Protein AF-A0A959C8P6-F1 (afdb_monomer_lite)

Foldseek 3Di:
DPQWDQDPVVRDIDGDVVVVVVPPPPVVVVVVLVVLLVPADPLLNVLLVLCVVVHPDDDLVVSCVVVVHDSVVSCVSNVSCCVSVVDDDDD

Sequence (91 aa):
DHLVSFNHDRNRWDWDIGRIQERNITDNMAELMRDKIRVLGEQTQQLCQYAACIGNQFDLVTLATVWEKSPQMTAKALWPAIREGLIVPVG

Secondary structure (DSSP, 8-state):
--SEEEETTTTEEEE-HHHHHHS-HHHHHHHHHHHHHHTS-HHHHHHHHHHHHH-SS--HHHHHHHTTS-HHHHHHHHHHHHHTTSS----

Structure (mmCIF, N/CA/C/O backbone):
data_AF-A0A959C8P6-F1
#
_entry.id   AF-A0A959C8P6-F1
#
loop_
_atom_site.group_PDB
_atom_site.id
_atom_site.type_symbol
_atom_site.label_atom_id
_atom_site.label_alt_id
_atom_site.label_comp_id
_atom_site.label_asym_id
_atom_site.label_entity_id
_atom_site.label_seq_id
_atom_site.pdbx_PDB_ins_code
_atom_site.Cartn_x
_atom_site.Cartn_y
_atom_site.Cartn_z
_atom_site.occupancy
_atom_site.B_iso_or_equiv
_atom_site.auth_seq_id
_atom_site.auth_comp_id
_atom_site.auth_asym_id
_atom_site.auth_atom_id
_atom_site.pdbx_PDB_model_num
ATOM 1 N N . ASP A 1 1 ? 24.658 -0.771 -20.028 1.00 58.09 1 ASP A N 1
ATOM 2 C CA . ASP A 1 1 ? 24.327 -2.080 -20.627 1.00 58.09 1 ASP A CA 1
ATOM 3 C C . ASP A 1 1 ? 23.251 -1.928 -21.679 1.00 58.09 1 ASP A C 1
ATOM 5 O O . ASP A 1 1 ? 22.274 -1.228 -21.441 1.00 58.09 1 ASP A O 1
ATOM 9 N N . HIS A 1 2 ? 23.461 -2.549 -22.838 1.00 67.50 2 HIS A N 1
ATOM 10 C CA . HIS A 1 2 ? 22.642 -2.459 -24.053 1.00 67.50 2 HIS A CA 1
ATOM 11 C C . HIS A 1 2 ? 21.276 -3.166 -23.930 1.00 67.50 2 HIS A C 1
ATOM 13 O O . HIS A 1 2 ? 20.953 -4.030 -24.734 1.00 67.50 2 HIS A O 1
ATOM 19 N N . LEU A 1 3 ? 20.487 -2.831 -22.905 1.00 77.44 3 LEU A N 1
ATOM 20 C CA . LEU A 1 3 ? 19.130 -3.366 -22.704 1.00 77.44 3 LEU A CA 1
ATOM 21 C C . LEU A 1 3 ? 18.170 -2.921 -23.809 1.00 77.44 3 LEU A C 1
ATOM 23 O O . LEU A 1 3 ? 17.252 -3.644 -24.183 1.00 77.44 3 LEU A O 1
ATOM 27 N N . VAL A 1 4 ? 18.408 -1.708 -24.299 1.00 85.12 4 VAL A N 1
ATOM 28 C CA . VAL A 1 4 ? 17.683 -1.076 -25.388 1.00 85.12 4 VAL A CA 1
ATOM 29 C C . VAL A 1 4 ? 18.738 -0.535 -26.340 1.00 85.12 4 VAL A C 1
ATOM 31 O O . VAL A 1 4 ? 19.600 0.252 -25.939 1.00 85.12 4 VAL A O 1
ATOM 34 N N . SER A 1 5 ? 18.719 -1.002 -27.580 1.00 89.19 5 SER A N 1
ATOM 35 C CA . SER A 1 5 ? 19.653 -0.575 -28.616 1.00 89.19 5 SER A CA 1
ATOM 36 C C . SER A 1 5 ? 18.887 -0.205 -29.874 1.00 89.19 5 SER A C 1
ATOM 38 O O . SER A 1 5 ? 17.865 -0.801 -30.217 1.00 89.19 5 SER A O 1
ATOM 40 N N . PHE A 1 6 ? 19.355 0.835 -30.555 1.00 87.62 6 PHE A N 1
ATOM 41 C CA . PHE A 1 6 ? 18.784 1.198 -31.837 1.00 87.62 6 PHE A CA 1
ATOM 42 C C . PHE A 1 6 ? 19.378 0.285 -32.910 1.00 87.62 6 PHE A C 1
ATOM 44 O O . PHE A 1 6 ? 20.582 0.295 -33.163 1.00 87.62 6 PHE A O 1
ATOM 51 N N . ASN A 1 7 ? 18.528 -0.527 -33.525 1.00 89.81 7 ASN A N 1
ATOM 52 C CA . ASN A 1 7 ? 18.879 -1.350 -34.663 1.00 89.81 7 ASN A CA 1
ATOM 53 C C . ASN A 1 7 ? 18.830 -0.486 -35.927 1.00 89.81 7 ASN A C 1
ATOM 55 O O . ASN A 1 7 ? 17.752 -0.201 -36.455 1.00 89.81 7 ASN A O 1
ATOM 59 N N . HIS A 1 8 ? 20.008 -0.076 -36.398 1.00 89.38 8 HIS A N 1
ATOM 60 C CA . HIS A 1 8 ? 20.167 0.766 -37.584 1.00 89.38 8 HIS A CA 1
ATOM 61 C C . HIS A 1 8 ? 19.714 0.077 -38.880 1.00 89.38 8 HIS A C 1
ATOM 63 O O . HIS A 1 8 ? 19.162 0.743 -39.750 1.00 89.38 8 HIS A O 1
ATOM 69 N N . ASP A 1 9 ? 19.848 -1.248 -38.987 1.00 90.38 9 ASP A N 1
ATOM 70 C CA . ASP A 1 9 ? 19.428 -2.001 -40.178 1.00 90.38 9 ASP A CA 1
ATOM 71 C C . ASP A 1 9 ? 17.903 -2.079 -40.297 1.00 90.38 9 ASP A C 1
ATOM 73 O O . ASP A 1 9 ? 17.336 -2.137 -41.388 1.00 90.38 9 ASP A O 1
ATOM 77 N N . ARG A 1 10 ? 17.213 -2.080 -39.153 1.00 88.75 10 ARG A N 1
ATOM 78 C CA . ARG A 1 10 ? 15.752 -2.182 -39.076 1.00 88.75 10 ARG A CA 1
ATOM 79 C C . ARG A 1 10 ? 15.069 -0.857 -38.724 1.00 88.75 10 ARG A C 1
ATOM 81 O O . ARG A 1 10 ? 13.845 -0.861 -38.595 1.00 88.75 10 ARG A O 1
ATOM 88 N N . ASN A 1 11 ? 15.837 0.226 -38.551 1.00 90.62 11 ASN A N 1
ATOM 89 C CA . ASN A 1 11 ? 15.401 1.547 -38.080 1.00 90.62 11 ASN A CA 1
ATOM 90 C C . ASN A 1 11 ? 14.423 1.484 -36.890 1.00 90.62 11 ASN A C 1
ATOM 92 O O . ASN A 1 11 ? 13.415 2.191 -36.847 1.00 90.62 11 ASN A O 1
ATOM 96 N N . ARG A 1 12 ? 14.695 0.604 -35.922 1.00 90.69 12 ARG A N 1
ATOM 97 C CA . ARG A 1 12 ? 13.828 0.403 -34.753 1.00 90.69 12 ARG A CA 1
ATOM 98 C C . ARG A 1 12 ? 14.642 0.242 -33.483 1.00 90.69 12 ARG A C 1
ATOM 100 O O . ARG A 1 12 ? 15.792 -0.174 -33.529 1.00 90.69 12 ARG A O 1
ATOM 107 N N . TRP A 1 13 ? 14.010 0.493 -32.347 1.00 89.31 13 TRP A N 1
ATOM 108 C CA . TRP A 1 13 ? 14.551 0.089 -31.055 1.00 89.31 13 TRP A CA 1
ATOM 109 C C . TRP A 1 13 ? 14.289 -1.399 -30.825 1.00 89.31 13 TRP A C 1
ATOM 111 O O . TRP A 1 13 ? 13.135 -1.832 -30.866 1.00 89.31 13 TRP A O 1
ATOM 121 N N . ASP A 1 14 ? 15.358 -2.156 -30.594 1.00 90.00 14 ASP A N 1
ATOM 122 C CA . ASP A 1 14 ? 15.304 -3.546 -30.159 1.00 90.00 14 ASP A CA 1
ATOM 123 C C . ASP A 1 14 ? 15.595 -3.610 -28.651 1.00 90.00 14 ASP A C 1
ATOM 125 O O . ASP A 1 14 ? 16.395 -2.844 -28.103 1.00 90.00 14 ASP A O 1
ATOM 129 N N . TRP A 1 15 ? 14.901 -4.522 -27.977 1.00 87.88 15 TRP A N 1
ATOM 130 C CA . TRP A 1 15 ? 14.923 -4.694 -26.528 1.00 87.88 15 TRP A CA 1
ATOM 131 C C . TRP A 1 15 ? 15.226 -6.160 -26.254 1.00 87.88 15 TRP A C 1
ATOM 133 O O . TRP A 1 15 ? 14.579 -7.038 -26.829 1.00 87.88 15 TRP A O 1
ATOM 143 N N . ASP A 1 16 ? 16.178 -6.431 -25.370 1.00 85.12 16 ASP A N 1
ATOM 144 C CA . ASP A 1 16 ? 16.478 -7.797 -24.947 1.00 85.12 16 ASP A CA 1
ATOM 145 C C . ASP A 1 16 ? 15.676 -8.126 -23.685 1.00 85.12 16 ASP A C 1
ATOM 147 O O . ASP A 1 16 ? 16.089 -7.822 -22.565 1.00 85.12 16 ASP A O 1
ATOM 151 N N . ILE A 1 17 ? 14.493 -8.717 -23.874 1.00 78.69 17 ILE A N 1
ATOM 152 C CA . ILE A 1 17 ? 13.587 -9.064 -22.770 1.00 78.69 17 ILE A CA 1
ATOM 153 C C . ILE A 1 17 ? 14.250 -10.052 -21.803 1.00 78.69 17 ILE A C 1
ATOM 155 O O . ILE A 1 17 ? 14.070 -9.902 -20.597 1.00 78.69 17 ILE A O 1
ATOM 159 N N . GLY 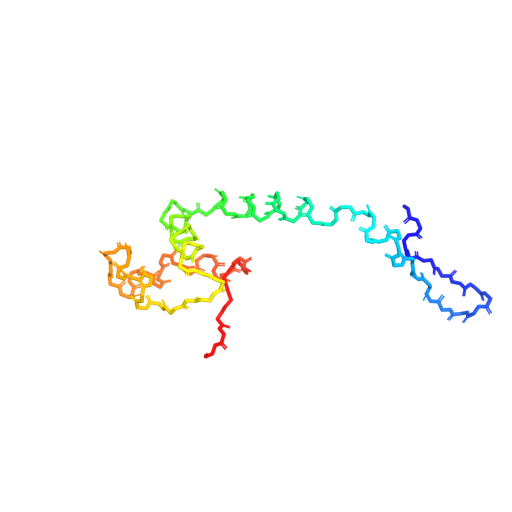A 1 18 ? 15.048 -11.002 -22.303 1.00 78.06 18 GLY A N 1
ATOM 160 C CA . GLY A 1 18 ? 15.759 -11.966 -21.461 1.00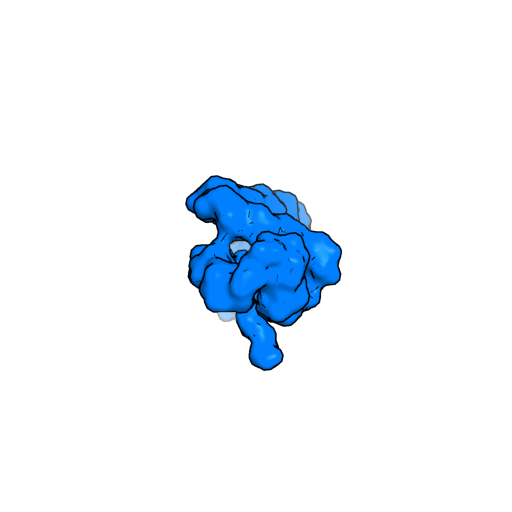 78.06 18 GLY A CA 1
ATOM 161 C C . GLY A 1 18 ? 16.721 -11.260 -20.511 1.00 78.06 18 GLY A C 1
ATOM 162 O O . GLY A 1 18 ? 16.632 -11.432 -19.300 1.00 78.06 18 GLY A O 1
ATOM 163 N N . ARG A 1 19 ? 17.548 -10.347 -21.031 1.00 75.00 19 ARG A N 1
ATOM 164 C CA . ARG A 1 19 ? 18.487 -9.564 -20.205 1.00 75.00 19 ARG A CA 1
ATOM 165 C C . ARG A 1 19 ? 17.805 -8.539 -19.302 1.00 75.00 19 ARG A C 1
ATOM 167 O O . ARG A 1 19 ? 18.325 -8.221 -18.234 1.00 75.00 19 ARG A O 1
ATOM 174 N N . ILE A 1 20 ? 16.660 -7.995 -19.716 1.00 74.62 20 ILE A N 1
ATOM 175 C CA . ILE A 1 20 ? 15.841 -7.111 -18.872 1.00 74.62 20 ILE A CA 1
ATOM 176 C C . ILE A 1 20 ? 15.269 -7.895 -17.686 1.00 74.62 20 ILE A C 1
ATOM 178 O O . ILE A 1 20 ? 15.269 -7.374 -16.576 1.00 74.62 20 ILE A O 1
ATOM 182 N N . GLN A 1 21 ? 14.820 -9.131 -17.906 1.00 69.75 21 GLN A N 1
ATOM 183 C CA . GLN A 1 21 ? 14.287 -10.008 -16.861 1.00 69.75 21 GLN A CA 1
ATOM 184 C C . GLN A 1 21 ? 15.381 -10.595 -15.956 1.00 69.75 21 GLN A C 1
ATOM 186 O O . GLN A 1 21 ? 15.141 -10.781 -14.768 1.00 69.75 21 GLN A O 1
ATOM 191 N N . GLU A 1 22 ? 16.576 -10.859 -16.495 1.00 70.44 22 GLU A N 1
ATOM 192 C CA . GLU A 1 22 ? 17.751 -11.324 -15.738 1.00 70.44 22 GLU A CA 1
ATOM 193 C C . GLU A 1 22 ? 18.351 -10.246 -14.835 1.00 70.44 22 GLU A C 1
ATOM 195 O O . GLU A 1 22 ? 18.998 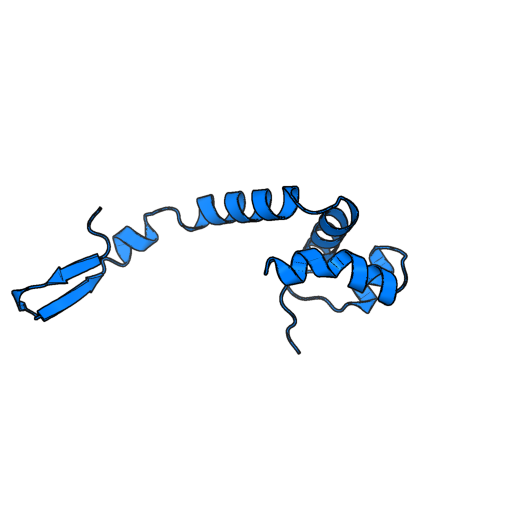-10.553 -13.832 1.00 70.44 22 GLU A O 1
ATOM 200 N N . ARG A 1 23 ? 18.145 -8.964 -15.156 1.00 66.31 23 ARG A N 1
ATOM 201 C CA . ARG A 1 23 ? 18.343 -7.927 -14.148 1.00 66.31 23 ARG A CA 1
ATOM 202 C C . ARG A 1 23 ? 17.273 -8.156 -13.091 1.00 66.31 23 ARG A C 1
ATOM 204 O O . ARG A 1 23 ? 16.098 -8.040 -13.407 1.00 66.31 23 ARG A O 1
ATOM 211 N N . ASN A 1 24 ? 17.685 -8.462 -11.861 1.00 55.97 24 ASN A N 1
ATOM 212 C CA . ASN A 1 24 ? 16.827 -8.611 -10.680 1.00 55.97 24 ASN A CA 1
ATOM 213 C C . ASN A 1 24 ? 16.037 -7.320 -10.374 1.00 55.97 24 ASN A C 1
ATOM 215 O O . ASN A 1 24 ? 16.256 -6.649 -9.367 1.00 55.97 24 ASN A O 1
ATOM 219 N N . ILE A 1 25 ? 15.099 -6.949 -11.245 1.00 56.81 25 ILE A N 1
ATOM 220 C CA . ILE A 1 25 ? 14.172 -5.835 -11.060 1.00 56.81 25 ILE A CA 1
ATOM 221 C C . ILE A 1 25 ? 13.375 -6.079 -9.769 1.00 56.81 25 ILE A C 1
ATOM 223 O O . ILE A 1 25 ? 13.109 -5.145 -9.022 1.00 56.81 25 ILE A O 1
ATOM 227 N N . THR A 1 26 ? 13.085 -7.341 -9.450 1.00 54.09 26 THR A N 1
ATOM 228 C CA . THR A 1 26 ? 12.325 -7.773 -8.274 1.00 54.09 26 THR A CA 1
ATOM 229 C C . THR A 1 26 ? 13.052 -7.572 -6.939 1.00 54.09 26 THR A C 1
ATOM 231 O O . THR A 1 26 ? 12.414 -7.103 -5.995 1.00 54.09 26 THR A O 1
ATOM 234 N N . ASP A 1 27 ? 14.358 -7.862 -6.840 1.00 54.75 27 ASP A N 1
ATOM 235 C CA . ASP A 1 27 ? 15.101 -7.684 -5.573 1.00 54.75 27 ASP A CA 1
ATOM 236 C C . ASP A 1 27 ? 15.168 -6.203 -5.181 1.00 54.75 27 ASP A C 1
ATOM 238 O O . ASP A 1 27 ? 14.903 -5.833 -4.035 1.00 54.75 27 ASP A O 1
ATOM 242 N N . ASN A 1 28 ? 15.403 -5.334 -6.166 1.00 62.31 28 ASN A N 1
ATOM 243 C CA . ASN A 1 28 ? 15.486 -3.892 -5.947 1.00 62.31 28 ASN A CA 1
ATOM 244 C C . ASN A 1 28 ? 14.116 -3.267 -5.642 1.00 62.31 28 ASN A C 1
ATOM 246 O O . ASN A 1 28 ? 14.040 -2.235 -4.976 1.00 62.31 28 ASN A O 1
ATOM 250 N N . MET A 1 29 ? 13.019 -3.868 -6.115 1.00 71.62 29 MET A N 1
ATOM 251 C CA . MET A 1 29 ? 11.670 -3.374 -5.825 1.00 71.62 29 MET A CA 1
ATOM 252 C C . MET A 1 29 ? 11.301 -3.569 -4.356 1.00 71.62 29 MET A C 1
ATOM 254 O O . MET A 1 29 ? 10.748 -2.655 -3.750 1.00 71.62 29 MET A O 1
ATOM 258 N N . ALA A 1 30 ? 11.624 -4.717 -3.756 1.00 78.75 30 ALA A N 1
ATOM 259 C CA . ALA A 1 30 ? 11.340 -4.946 -2.340 1.00 78.75 30 ALA A CA 1
ATOM 260 C C . ALA A 1 30 ? 12.127 -3.982 -1.435 1.00 78.75 30 ALA A C 1
ATOM 262 O O . ALA A 1 30 ? 11.593 -3.499 -0.434 1.00 78.75 30 ALA A O 1
ATOM 263 N N . GLU A 1 31 ? 13.377 -3.681 -1.789 1.00 83.69 31 GLU A N 1
ATOM 264 C CA . GLU A 1 31 ? 14.211 -2.708 -1.079 1.00 83.69 31 GLU A CA 1
ATOM 265 C C . GLU A 1 31 ? 13.682 -1.276 -1.247 1.00 83.69 31 GLU A C 1
ATOM 267 O O . GLU A 1 31 ? 13.431 -0.596 -0.253 1.00 83.69 31 GLU A O 1
ATOM 272 N N . LEU A 1 32 ? 13.351 -0.867 -2.477 1.00 84.94 32 LEU A N 1
ATOM 273 C CA . LEU A 1 32 ? 12.752 0.440 -2.760 1.00 84.94 32 LEU A CA 1
ATOM 274 C C . LEU A 1 32 ? 11.431 0.658 -2.005 1.00 84.94 32 LEU A C 1
ATOM 276 O O . LEU A 1 32 ? 11.202 1.725 -1.435 1.00 84.94 32 LEU A O 1
ATOM 280 N N . MET A 1 33 ? 10.549 -0.346 -1.988 1.00 87.94 33 MET A N 1
ATOM 281 C CA . MET A 1 33 ? 9.273 -0.265 -1.268 1.00 87.94 33 MET A CA 1
ATOM 282 C C . MET A 1 33 ? 9.498 -0.180 0.243 1.00 87.94 33 MET A C 1
ATOM 284 O O . MET A 1 33 ? 8.812 0.578 0.930 1.00 87.94 33 MET A O 1
ATOM 288 N N . ARG A 1 34 ? 10.492 -0.906 0.767 1.00 88.81 34 ARG A N 1
ATOM 289 C CA . ARG A 1 34 ? 10.878 -0.840 2.180 1.00 88.81 34 ARG A CA 1
ATOM 290 C C . ARG A 1 34 ? 11.375 0.551 2.558 1.00 88.81 34 ARG A C 1
ATOM 292 O O . ARG A 1 34 ? 10.954 1.076 3.586 1.00 88.81 34 ARG A O 1
ATOM 299 N N . ASP A 1 35 ? 12.212 1.159 1.727 1.00 91.00 35 ASP A N 1
ATOM 300 C CA . ASP A 1 35 ? 12.734 2.504 1.969 1.00 91.00 35 ASP A CA 1
ATOM 301 C C . ASP A 1 35 ? 11.631 3.563 1.899 1.00 91.00 35 ASP A C 1
ATOM 303 O O . ASP A 1 35 ? 11.556 4.430 2.771 1.00 91.00 35 ASP A O 1
ATOM 307 N N . LYS A 1 36 ? 10.693 3.431 0.952 1.00 91.31 36 LYS A N 1
ATOM 308 C CA . LYS A 1 36 ? 9.489 4.273 0.896 1.00 91.31 36 LYS A CA 1
ATOM 309 C C . LYS A 1 36 ? 8.613 4.148 2.142 1.00 91.31 36 LYS A C 1
ATOM 311 O O . LYS A 1 36 ? 8.086 5.150 2.608 1.00 91.31 36 LYS A O 1
ATOM 316 N N . ILE A 1 37 ? 8.438 2.945 2.691 1.00 94.00 37 ILE A N 1
ATOM 317 C CA . ILE A 1 37 ? 7.649 2.752 3.918 1.00 94.00 37 ILE A CA 1
ATOM 318 C C . ILE A 1 37 ? 8.376 3.359 5.123 1.00 94.00 37 ILE A C 1
ATOM 320 O O . ILE A 1 37 ? 7.747 4.035 5.933 1.00 94.00 37 ILE A O 1
ATOM 324 N N . ARG A 1 38 ? 9.698 3.176 5.232 1.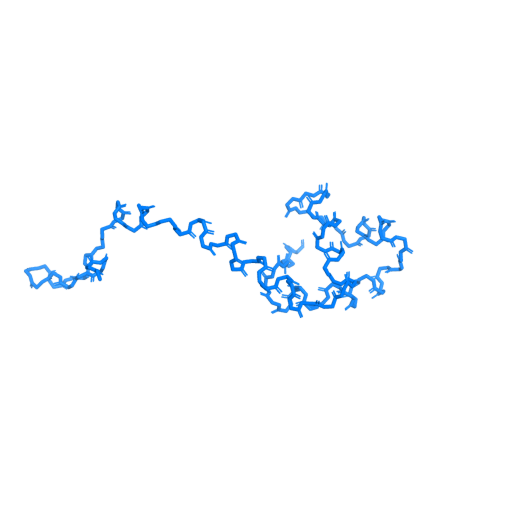00 93.62 38 ARG A N 1
ATOM 325 C CA . ARG A 1 38 ? 10.508 3.665 6.365 1.00 93.62 38 ARG A CA 1
ATOM 326 C C . ARG A 1 38 ? 10.486 5.182 6.544 1.00 93.62 38 ARG A C 1
ATOM 328 O O . ARG A 1 38 ? 10.651 5.645 7.668 1.00 93.62 38 ARG A O 1
ATOM 335 N N . VAL A 1 39 ? 10.288 5.947 5.470 1.00 94.94 39 VAL A N 1
ATOM 336 C CA . VAL A 1 39 ? 10.185 7.416 5.545 1.00 94.94 39 VAL A CA 1
ATOM 337 C C . VAL A 1 39 ? 8.800 7.913 5.981 1.00 94.94 39 VAL A C 1
ATOM 339 O O . VAL A 1 39 ? 8.632 9.104 6.241 1.00 94.94 39 VAL A O 1
ATOM 342 N N . LEU A 1 40 ? 7.799 7.031 6.083 1.00 96.31 40 LEU A N 1
ATOM 343 C CA . LEU A 1 40 ? 6.462 7.387 6.567 1.00 96.31 40 LEU A CA 1
ATOM 344 C C . LEU A 1 40 ? 6.435 7.495 8.095 1.00 96.31 40 LEU A C 1
ATOM 346 O O . LEU A 1 40 ? 7.262 6.914 8.791 1.00 96.31 40 LEU A O 1
ATOM 350 N N . GLY A 1 41 ? 5.438 8.195 8.639 1.00 97.06 41 GLY A N 1
ATOM 351 C CA . GLY A 1 41 ? 5.209 8.215 10.085 1.00 97.06 41 GLY A CA 1
ATOM 352 C C . GLY A 1 41 ? 4.823 6.834 10.629 1.00 97.06 41 GLY A C 1
ATOM 353 O O . GLY A 1 41 ? 4.221 6.029 9.918 1.00 97.06 41 GLY A O 1
ATOM 354 N N . GLU A 1 42 ? 5.116 6.579 11.907 1.00 96.62 42 GLU A N 1
ATOM 355 C CA . GLU A 1 42 ? 4.906 5.272 12.559 1.00 96.62 42 GLU A CA 1
ATOM 356 C C . GLU A 1 42 ? 3.488 4.716 12.373 1.00 96.62 42 GLU A C 1
ATOM 358 O O . GLU A 1 42 ? 3.316 3.540 12.066 1.00 96.62 42 GLU A O 1
ATOM 363 N N . GLN A 1 43 ? 2.466 5.570 12.488 1.00 97.12 43 GLN A N 1
ATOM 364 C CA . GLN A 1 43 ? 1.067 5.165 12.307 1.00 97.12 43 GLN A CA 1
ATOM 365 C C . GLN A 1 43 ? 0.792 4.649 10.892 1.00 97.12 43 GLN A C 1
ATOM 367 O O . GLN A 1 43 ? 0.119 3.637 10.717 1.00 97.12 43 GLN A O 1
ATOM 372 N N . THR A 1 44 ? 1.334 5.317 9.873 1.00 97.50 44 THR A N 1
ATOM 373 C CA . THR A 1 44 ? 1.183 4.882 8.483 1.00 97.50 44 THR A CA 1
ATOM 374 C C . THR A 1 44 ? 1.942 3.579 8.237 1.00 97.50 44 THR A C 1
ATOM 376 O O . THR A 1 44 ? 1.419 2.694 7.568 1.00 97.50 44 THR A O 1
ATOM 379 N N . GLN A 1 45 ? 3.140 3.425 8.813 1.00 97.31 45 GLN A N 1
ATOM 380 C CA . GLN A 1 45 ? 3.901 2.176 8.711 1.00 97.31 45 GLN A CA 1
ATOM 381 C C . GLN A 1 45 ? 3.147 0.996 9.337 1.00 97.31 45 GLN A C 1
ATOM 383 O O . GLN A 1 45 ? 3.062 -0.064 8.719 1.00 97.31 45 GLN A O 1
ATOM 388 N N . GLN A 1 46 ? 2.564 1.182 10.526 1.00 96.38 46 GLN A N 1
ATOM 389 C CA . GLN A 1 46 ? 1.728 0.170 11.178 1.00 96.38 46 GLN A CA 1
ATOM 390 C C . GLN A 1 46 ? 0.505 -0.187 10.331 1.00 96.38 46 GLN A C 1
ATOM 392 O O . GLN A 1 46 ? 0.218 -1.364 10.131 1.00 96.38 46 GLN A O 1
ATOM 397 N N . LEU A 1 47 ? -0.182 0.811 9.768 1.00 96.88 47 LEU A N 1
ATOM 398 C CA . LEU A 1 47 ? -1.324 0.566 8.889 1.00 96.88 47 LEU A CA 1
ATOM 399 C C . LEU A 1 47 ? -0.947 -0.227 7.633 1.00 96.88 47 LEU A C 1
ATOM 401 O O . LEU A 1 47 ? -1.695 -1.122 7.251 1.00 96.88 47 LEU A O 1
ATOM 405 N N . CYS A 1 48 ? 0.214 0.035 7.025 1.00 95.38 48 CYS A N 1
ATOM 406 C CA . CYS A 1 48 ? 0.713 -0.773 5.908 1.00 95.38 48 CYS A CA 1
ATOM 407 C C . CYS A 1 48 ? 0.945 -2.239 6.312 1.00 95.38 48 CYS A C 1
ATOM 409 O O . CYS A 1 48 ? 0.665 -3.138 5.522 1.00 95.38 48 CYS A O 1
ATOM 411 N N . GLN A 1 49 ? 1.422 -2.494 7.536 1.00 94.06 49 GLN A N 1
ATOM 412 C CA . GLN A 1 49 ? 1.600 -3.857 8.051 1.00 94.06 49 GLN A CA 1
ATOM 413 C C . GLN A 1 49 ? 0.252 -4.555 8.262 1.00 94.06 49 GLN A C 1
ATOM 415 O O . GLN A 1 49 ? 0.077 -5.683 7.812 1.00 94.06 49 GLN A O 1
ATOM 420 N N . TYR A 1 50 ? -0.724 -3.880 8.879 1.00 95.88 50 TYR A N 1
ATOM 421 C CA . TYR A 1 50 ? -2.066 -4.443 9.056 1.00 95.88 50 TYR A CA 1
ATOM 422 C C . TYR A 1 50 ? -2.756 -4.720 7.721 1.00 95.88 50 TYR A C 1
ATOM 424 O O . TYR A 1 50 ? -3.313 -5.799 7.542 1.00 95.88 50 TYR A O 1
ATOM 432 N N . ALA A 1 51 ? -2.662 -3.796 6.764 1.00 95.19 51 ALA A N 1
ATOM 433 C CA . ALA A 1 51 ? -3.168 -3.991 5.410 1.00 95.19 51 ALA A CA 1
ATOM 434 C C . ALA A 1 51 ? -2.548 -5.230 4.741 1.00 95.19 51 ALA A C 1
ATOM 436 O O . ALA A 1 51 ? -3.277 -6.064 4.208 1.00 95.19 51 ALA A O 1
ATOM 437 N N . ALA A 1 52 ? -1.224 -5.398 4.839 1.00 93.12 52 ALA A N 1
ATOM 438 C CA . ALA A 1 52 ? -0.527 -6.561 4.289 1.00 93.12 52 ALA A CA 1
ATOM 439 C C . ALA A 1 52 ? -0.964 -7.888 4.938 1.00 93.12 52 ALA A C 1
ATOM 441 O O . ALA A 1 52 ? -1.018 -8.908 4.254 1.00 93.12 52 ALA A O 1
ATOM 442 N N . CYS A 1 53 ? -1.306 -7.877 6.232 1.00 94.31 53 CYS A N 1
ATOM 443 C CA . CYS A 1 53 ? -1.862 -9.041 6.927 1.00 94.31 53 CYS A CA 1
ATOM 444 C C . CYS A 1 53 ? -3.296 -9.379 6.489 1.00 94.31 53 CYS A C 1
ATOM 446 O O . CYS A 1 53 ? -3.683 -10.543 6.559 1.00 94.31 53 CYS A O 1
ATOM 448 N N . ILE A 1 54 ? -4.086 -8.387 6.063 1.00 94.69 54 ILE A N 1
ATOM 449 C CA . ILE A 1 54 ? -5.456 -8.595 5.566 1.00 94.69 54 ILE A CA 1
ATOM 450 C C . ILE A 1 54 ? -5.423 -9.210 4.161 1.00 94.69 54 ILE A C 1
ATOM 452 O O . ILE A 1 54 ? -6.131 -10.181 3.899 1.00 94.69 54 ILE A O 1
ATOM 456 N N . GLY A 1 55 ? -4.599 -8.667 3.261 1.00 91.81 55 GLY A N 1
ATOM 457 C CA . GLY A 1 55 ? -4.458 -9.176 1.898 1.00 91.81 55 GLY A CA 1
ATOM 458 C C . GLY A 1 55 ? -3.993 -8.123 0.892 1.00 91.81 55 GLY A C 1
ATOM 459 O O . GLY A 1 55 ? -3.710 -6.978 1.234 1.00 91.81 55 GLY A O 1
ATOM 460 N N . ASN A 1 56 ? -3.929 -8.508 -0.387 1.00 90.44 56 ASN A N 1
ATOM 461 C CA . ASN A 1 56 ? -3.555 -7.597 -1.480 1.00 90.44 56 ASN A CA 1
ATOM 462 C C . ASN A 1 56 ? -4.627 -6.532 -1.790 1.00 90.44 56 ASN A C 1
ATOM 464 O O . ASN A 1 56 ? -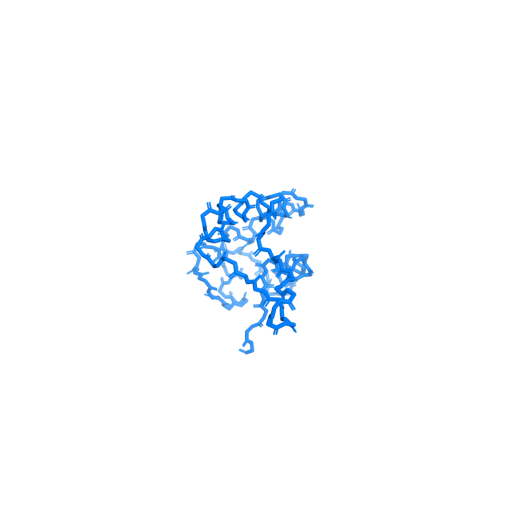4.340 -5.554 -2.477 1.00 90.44 56 ASN A O 1
ATOM 468 N N . GLN A 1 57 ? -5.847 -6.732 -1.295 1.00 94.62 57 GLN A N 1
ATOM 469 C CA . GLN A 1 57 ? -6.967 -5.805 -1.334 1.00 94.62 57 GLN A CA 1
ATOM 470 C C . GLN A 1 57 ? -7.678 -5.866 0.016 1.00 94.62 57 GLN A C 1
ATOM 472 O O . GLN A 1 57 ? -7.793 -6.929 0.625 1.00 94.62 57 GLN A O 1
ATOM 477 N N . PHE A 1 58 ? -8.145 -4.716 0.477 1.00 95.31 58 PHE A N 1
ATOM 478 C CA . PHE A 1 58 ? -8.843 -4.562 1.745 1.00 95.31 58 PHE A CA 1
ATOM 479 C C . PHE A 1 58 ? -9.775 -3.355 1.649 1.00 95.31 58 PHE A C 1
ATOM 481 O O . PHE A 1 58 ? -9.545 -2.442 0.852 1.00 95.31 58 PHE A O 1
ATOM 488 N N . ASP A 1 59 ? -10.803 -3.321 2.488 1.00 95.75 59 ASP A N 1
ATOM 489 C CA . ASP A 1 59 ? -11.635 -2.138 2.665 1.00 95.75 59 ASP A CA 1
ATOM 490 C C . ASP A 1 59 ? -11.201 -1.328 3.902 1.00 95.75 59 ASP A C 1
ATOM 492 O O . ASP A 1 59 ? -10.601 -1.837 4.856 1.00 95.75 59 ASP A O 1
ATOM 496 N N . LEU A 1 60 ? -11.509 -0.028 3.885 1.00 95.81 60 LEU A N 1
ATOM 497 C CA . LEU A 1 60 ? -11.116 0.903 4.943 1.00 95.81 60 LEU A CA 1
ATOM 498 C C . LEU A 1 60 ? -11.740 0.558 6.307 1.00 95.81 60 LEU A C 1
ATOM 500 O O . LEU A 1 60 ? -11.125 0.835 7.335 1.00 95.81 60 LEU A O 1
ATOM 504 N N . VAL A 1 61 ? -12.947 -0.017 6.335 1.00 96.81 61 VAL A N 1
ATOM 505 C CA . VAL A 1 61 ? -13.665 -0.324 7.582 1.00 96.81 61 VAL A CA 1
ATOM 506 C C . VAL A 1 61 ? -13.006 -1.503 8.290 1.00 96.81 61 VAL A C 1
ATOM 508 O O . VAL A 1 61 ? -12.789 -1.444 9.503 1.00 96.81 61 VAL A O 1
ATOM 511 N N . THR A 1 62 ? -12.614 -2.533 7.544 1.00 97.19 62 THR A N 1
ATOM 512 C CA . THR A 1 62 ? -11.847 -3.667 8.066 1.00 97.19 62 THR A CA 1
ATOM 513 C C . THR A 1 62 ? -10.509 -3.203 8.634 1.00 97.19 62 THR A C 1
ATOM 515 O O . THR A 1 62 ? -10.188 -3.516 9.781 1.00 97.19 62 THR A O 1
ATOM 518 N N . LEU A 1 63 ? -9.756 -2.384 7.893 1.00 97.44 63 LEU A N 1
ATOM 519 C CA . LEU A 1 63 ? -8.478 -1.856 8.379 1.00 97.44 63 LEU A CA 1
ATOM 520 C C . LEU A 1 63 ? -8.645 -0.990 9.641 1.00 97.44 63 LEU A C 1
ATOM 522 O O . LEU A 1 63 ? -7.863 -1.114 10.583 1.00 97.44 63 LEU A O 1
ATOM 526 N N . ALA A 1 64 ? -9.680 -0.146 9.688 1.00 97.94 64 ALA A N 1
ATOM 527 C CA . ALA A 1 64 ? -9.985 0.684 10.854 1.00 97.94 64 ALA A CA 1
ATOM 528 C C . ALA A 1 64 ? -10.353 -0.154 12.087 1.00 97.94 64 ALA A C 1
ATOM 530 O O . ALA A 1 64 ? -9.978 0.194 13.206 1.00 97.94 64 ALA A O 1
ATOM 531 N N . THR A 1 65 ? -11.042 -1.277 11.871 1.00 97.75 65 THR A N 1
ATOM 532 C CA . THR A 1 65 ? -11.422 -2.226 12.922 1.00 97.75 65 THR A CA 1
ATOM 533 C C . THR A 1 65 ? -10.192 -2.921 13.498 1.00 97.75 65 THR A C 1
ATOM 535 O O . THR A 1 65 ? -10.033 -2.951 14.713 1.00 97.75 65 THR A O 1
ATOM 538 N N . VAL A 1 66 ? -9.285 -3.408 12.643 1.00 96.50 66 VAL A N 1
ATOM 539 C CA . VAL A 1 66 ? -8.017 -4.029 13.074 1.00 96.50 66 VAL A CA 1
ATOM 540 C C . VAL A 1 66 ? -7.126 -3.031 13.817 1.00 96.50 66 VAL A C 1
ATOM 542 O O . VAL A 1 66 ? -6.460 -3.398 14.779 1.00 96.50 66 VAL A O 1
ATOM 545 N N . TRP A 1 67 ? -7.124 -1.763 13.397 1.00 96.88 67 TRP A N 1
ATOM 546 C CA . TRP A 1 67 ? -6.347 -0.712 14.059 1.00 96.88 67 TRP A CA 1
ATOM 547 C C . TRP A 1 67 ? -7.041 -0.101 15.290 1.00 96.88 67 TRP A C 1
ATOM 549 O O . TRP A 1 67 ? -6.467 0.766 15.949 1.00 96.88 67 TRP A O 1
ATOM 559 N N . GLU A 1 68 ? -8.271 -0.521 15.599 1.00 97.19 68 GLU A N 1
ATOM 560 C CA . GLU A 1 68 ? -9.090 -0.003 16.704 1.00 97.19 68 GLU A CA 1
ATOM 561 C C . GLU A 1 68 ? -9.231 1.534 16.693 1.00 97.19 68 GLU A C 1
ATOM 563 O O . GLU A 1 68 ? -9.165 2.218 17.723 1.00 97.19 68 GLU A O 1
ATOM 568 N N . LYS A 1 69 ? -9.416 2.112 15.501 1.00 97.75 69 LYS A N 1
ATOM 569 C CA . LYS A 1 69 ? -9.642 3.551 15.297 1.00 97.75 69 LYS A CA 1
ATOM 570 C C . LYS A 1 69 ? -10.861 3.793 14.424 1.00 97.75 69 LYS A C 1
ATOM 572 O O . LYS A 1 69 ? -11.400 2.898 13.785 1.00 97.75 69 LYS A O 1
ATOM 577 N N . SER A 1 70 ? -11.303 5.048 14.371 1.00 98.00 70 SER A N 1
ATOM 578 C CA . SER A 1 70 ? -12.378 5.414 13.457 1.00 98.00 70 SER A CA 1
ATOM 579 C C . SER A 1 70 ? -11.914 5.342 11.994 1.00 98.00 70 SER A C 1
ATOM 581 O O . SER A 1 70 ? -10.728 5.570 11.708 1.00 98.00 70 SER A O 1
ATOM 583 N N . PRO A 1 71 ? -12.828 5.104 11.036 1.00 97.50 71 PRO A N 1
ATOM 584 C CA . PRO A 1 71 ? -12.505 5.159 9.612 1.00 97.50 71 PRO A CA 1
ATOM 585 C C . PRO A 1 71 ? -11.876 6.492 9.192 1.00 97.50 71 PRO A C 1
ATOM 587 O O . PRO A 1 71 ? -10.972 6.516 8.364 1.00 97.50 71 PRO A O 1
ATOM 590 N N . GLN A 1 72 ? -12.290 7.606 9.804 1.00 97.62 72 GLN A N 1
ATOM 591 C CA . GLN A 1 72 ? -11.756 8.937 9.504 1.00 97.62 72 GLN A CA 1
ATOM 592 C C . GLN A 1 72 ? -10.299 9.084 9.960 1.00 97.62 72 GLN A C 1
ATOM 594 O O . GLN A 1 72 ? -9.467 9.600 9.213 1.00 97.62 72 GLN A O 1
ATOM 599 N N . MET A 1 73 ? -9.971 8.622 11.174 1.00 97.56 73 MET A N 1
ATOM 600 C CA . MET A 1 73 ? -8.586 8.635 11.659 1.00 97.56 73 MET A CA 1
ATOM 601 C C . MET A 1 73 ? -7.709 7.689 10.840 1.00 97.56 73 MET A C 1
ATOM 603 O O . MET A 1 73 ? -6.594 8.058 10.477 1.00 97.56 73 MET A O 1
ATOM 607 N N . THR A 1 74 ? -8.239 6.514 10.496 1.00 97.88 74 THR A N 1
ATOM 608 C CA . THR A 1 74 ? -7.562 5.521 9.654 1.00 97.88 74 THR A CA 1
ATOM 609 C C . THR A 1 74 ? -7.261 6.092 8.275 1.00 97.88 74 THR A C 1
ATOM 611 O O . THR A 1 74 ? -6.113 6.069 7.852 1.00 97.88 74 THR A O 1
ATOM 614 N N . ALA A 1 75 ? -8.240 6.713 7.609 1.00 96.75 75 ALA A N 1
ATOM 615 C CA . ALA A 1 75 ? -8.040 7.354 6.310 1.00 96.75 75 ALA A CA 1
ATOM 616 C C . ALA A 1 75 ? -6.973 8.455 6.367 1.00 96.75 75 ALA A C 1
ATOM 618 O O . ALA A 1 75 ? -6.096 8.517 5.506 1.00 96.75 75 ALA A O 1
ATOM 619 N N . LYS A 1 76 ? -7.001 9.297 7.409 1.00 97.75 76 LYS A N 1
ATOM 620 C CA . LYS A 1 76 ? -6.001 10.354 7.603 1.00 97.75 76 LYS A CA 1
ATOM 621 C C . LYS A 1 76 ? -4.591 9.782 7.776 1.00 97.75 76 LYS A C 1
ATOM 623 O O . LYS A 1 76 ? -3.649 10.314 7.195 1.00 97.75 76 LYS A O 1
ATOM 628 N N . ALA A 1 77 ? -4.448 8.718 8.562 1.00 97.81 77 ALA A N 1
ATOM 629 C CA . ALA A 1 77 ? -3.166 8.061 8.804 1.00 97.81 77 ALA A CA 1
ATOM 630 C C . ALA A 1 77 ? -2.685 7.221 7.606 1.00 97.81 77 ALA A C 1
ATOM 632 O O . ALA A 1 77 ? -1.480 7.063 7.427 1.00 97.81 77 ALA A O 1
ATOM 633 N N . LEU A 1 78 ? -3.597 6.730 6.761 1.00 97.06 78 LEU A N 1
ATOM 634 C CA . LEU A 1 78 ? -3.295 5.981 5.537 1.00 97.06 78 LEU A CA 1
ATOM 635 C C . LEU A 1 78 ? -2.906 6.892 4.364 1.00 97.06 78 LEU A C 1
ATOM 637 O O . LEU A 1 78 ? -2.179 6.474 3.464 1.00 97.06 78 LEU A O 1
ATOM 641 N N . TRP A 1 79 ? -3.363 8.149 4.379 1.00 97.31 79 TRP A N 1
ATOM 642 C CA . TRP A 1 79 ? -3.169 9.113 3.294 1.00 97.31 79 TRP A CA 1
ATOM 643 C C . TRP A 1 79 ? -1.722 9.244 2.782 1.00 97.31 79 TRP A C 1
ATOM 645 O O . TRP A 1 79 ? -1.539 9.276 1.563 1.00 97.31 79 TRP A O 1
ATOM 655 N N . PRO A 1 80 ? -0.674 9.267 3.633 1.00 97.62 80 PRO A N 1
ATOM 656 C CA . PRO A 1 80 ? 0.699 9.330 3.141 1.00 97.62 80 PRO A CA 1
ATOM 657 C C . PRO A 1 80 ? 1.081 8.117 2.281 1.00 97.62 80 PRO A C 1
ATOM 659 O O . PRO A 1 80 ? 1.705 8.296 1.242 1.00 97.62 80 PRO A O 1
ATOM 662 N N . ALA A 1 81 ? 0.651 6.902 2.643 1.00 96.56 81 ALA A N 1
ATOM 663 C CA . ALA A 1 81 ? 0.926 5.699 1.851 1.00 96.56 81 ALA A CA 1
ATOM 664 C C . ALA A 1 81 ? 0.221 5.725 0.486 1.00 96.56 81 ALA A C 1
ATOM 666 O O . ALA A 1 81 ? 0.793 5.283 -0.511 1.00 96.56 81 ALA A O 1
ATOM 667 N N . ILE A 1 82 ? -0.991 6.289 0.430 1.00 95.62 82 ILE A N 1
ATOM 668 C CA . ILE A 1 82 ? -1.722 6.499 -0.828 1.00 95.62 82 ILE A CA 1
ATOM 669 C C . ILE A 1 82 ? -0.968 7.491 -1.718 1.00 95.62 82 ILE A C 1
ATOM 671 O O . ILE A 1 82 ? -0.752 7.232 -2.900 1.00 95.62 82 ILE A O 1
ATOM 675 N N . ARG A 1 83 ? -0.509 8.610 -1.146 1.00 95.69 83 ARG A N 1
ATOM 676 C CA . ARG A 1 83 ? 0.241 9.637 -1.881 1.00 95.69 83 ARG A CA 1
ATOM 677 C C . ARG A 1 83 ? 1.565 9.113 -2.453 1.00 95.69 83 ARG A C 1
ATOM 679 O O . ARG A 1 83 ? 1.934 9.508 -3.552 1.00 95.69 83 ARG A O 1
ATOM 686 N N . GLU A 1 84 ? 2.255 8.222 -1.739 1.00 94.19 84 GLU A N 1
ATOM 687 C CA . GLU A 1 84 ? 3.500 7.585 -2.209 1.00 94.19 84 GLU A CA 1
ATOM 688 C C . GLU A 1 84 ? 3.276 6.438 -3.219 1.00 94.19 84 GLU A C 1
ATOM 690 O O . GLU A 1 84 ? 4.244 5.850 -3.724 1.00 94.19 84 GLU A O 1
ATOM 695 N N . GLY A 1 85 ? 2.011 6.107 -3.513 1.00 92.88 85 GLY A N 1
ATOM 696 C CA . GLY A 1 85 ? 1.620 5.024 -4.417 1.00 92.88 85 GLY A CA 1
ATOM 697 C C . GLY A 1 85 ? 1.854 3.621 -3.851 1.00 92.88 85 GLY A C 1
ATOM 698 O O . GLY A 1 85 ? 1.892 2.658 -4.611 1.00 92.88 85 GLY A O 1
ATOM 699 N N . LEU A 1 86 ? 2.040 3.494 -2.533 1.00 93.44 86 LEU A N 1
ATOM 700 C CA . LEU A 1 86 ? 2.205 2.203 -1.853 1.00 93.44 86 LEU A CA 1
ATOM 701 C C . LEU A 1 86 ? 0.868 1.472 -1.685 1.00 93.44 86 LEU A C 1
ATOM 703 O O . LEU A 1 86 ? 0.837 0.248 -1.613 1.00 93.44 86 LEU A O 1
ATOM 707 N N . ILE A 1 87 ? -0.228 2.230 -1.620 1.00 94.88 87 ILE A N 1
ATOM 708 C CA . ILE A 1 87 ? -1.607 1.740 -1.563 1.00 94.88 87 ILE A CA 1
ATOM 709 C C . ILE A 1 87 ? -2.398 2.480 -2.636 1.00 94.88 87 ILE A C 1
ATOM 711 O O . ILE A 1 87 ? -2.305 3.702 -2.743 1.00 94.88 87 ILE A O 1
ATOM 715 N N . VAL A 1 88 ? -3.186 1.749 -3.421 1.00 94.94 88 VAL A N 1
ATOM 716 C CA . VAL A 1 88 ? -3.945 2.310 -4.544 1.00 94.94 88 VAL A CA 1
ATOM 717 C C . VAL A 1 88 ? -5.441 2.067 -4.320 1.00 94.94 88 VAL A C 1
ATOM 719 O O . VAL A 1 88 ? -5.824 0.927 -4.062 1.00 94.94 88 VAL A O 1
ATOM 722 N N . PRO A 1 89 ? -6.300 3.101 -4.407 1.00 92.31 89 PRO A N 1
ATOM 723 C CA . PRO A 1 89 ? -7.750 2.921 -4.381 1.00 92.31 89 PRO A CA 1
ATOM 724 C C . PRO A 1 89 ? -8.224 2.129 -5.606 1.00 92.31 89 PRO A C 1
ATOM 726 O O . PRO A 1 89 ? -7.839 2.457 -6.727 1.00 92.31 89 PRO A O 1
ATOM 729 N N . VAL A 1 90 ? -9.069 1.115 -5.401 1.00 88.62 90 VAL A N 1
ATOM 730 C CA . VAL A 1 90 ? -9.524 0.204 -6.474 1.00 88.62 90 VAL A CA 1
ATOM 731 C C . VAL A 1 90 ? -10.965 0.432 -6.957 1.00 88.62 90 VAL A C 1
ATOM 733 O O . VAL A 1 90 ? -11.345 -0.159 -7.965 1.00 88.62 90 VAL A O 1
ATOM 736 N N . GLY A 1 91 ?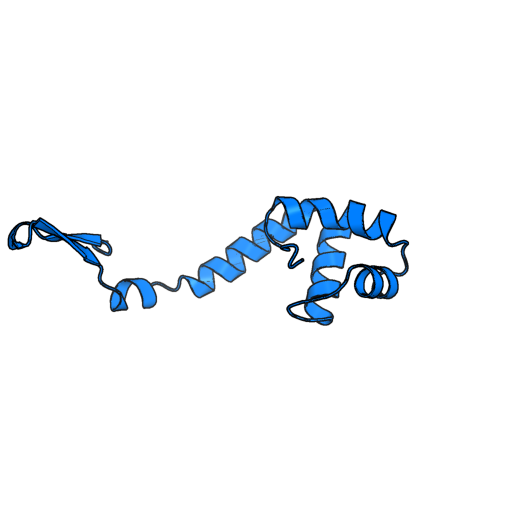 -11.703 1.367 -6.342 1.00 72.88 91 GLY A N 1
ATOM 737 C CA . GLY A 1 91 ? -13.078 1.726 -6.727 1.00 72.88 91 GLY A CA 1
ATOM 738 C C . GLY A 1 91 ? -14.153 0.906 -6.029 1.00 72.88 91 GLY A C 1
ATOM 739 O O . GLY A 1 91 ? -13.904 -0.284 -5.748 1.00 72.88 91 GLY A O 1
#

pLDDT: mean 88.75, std 11.53, range [54.09, 98.0]

Radius of gyration: 19.39 Å; chains: 1; bounding box: 38×22×57 Å